Protein AF-A0A831TQ05-F1 (afdb_monomer)

Secondary structure (DSSP, 8-state):
--------HHHHHHHHHH-HHHHHHHHHHH--HHHHHHHHHHHHHHHHTT---TTHHHHHHHHHHHHH--SS----S-EEESSGGGS-HHHHHHHHHHHT-S-EEE---GGG-TTTTTS-S-HHHHHHHHSTTTS----------S--

Foldseek 3Di:
DDDDDPDDLLVVVLCCLVPPVNLVVVCVVVVDNVVSVVVSVVVNVQVVVVHDDPLVVLVSLQSCCVPPNDPDDAADAAEEAEQQQQAALSNVQSCCSNNVDPRYHYYHDLVPHPCVVGGDNDVCCSCVSRPVVPRDDDDDDPDDPDDD

Sequence (148 aa):
MGQFQIVDVFKHYHELFNNEHYHDFLNKVINDEAKLNFLCRESISLLHGKRYEIEDTGALLYLQHALWGPKEPMTIRSVVIDEAQDFSLLQVLALRNILNTNLLTIMGDLSQGIHGYRGINDWTELNSSVFDQSNAHYVTLENSYQPP

Nearest PDB structures (foldseek):
  6zca-assembly1_H  TM=7.584E-01  e=8.223E-04  Bacillus subtilis
  1qhh-assembly1_B  TM=5.013E-01  e=5.723E-03  Geobacillus stearothermophilus
  6m5f-assembly1_B  TM=2.737E-01  e=4.396E+00  Pseudomonas aeruginosa PAO1

Mean predicted aligned error: 6.54 Å

pLDDT: mean 86.47, std 11.09, range [36.25, 96.44]

Radius of gyration: 18.26 Å; Cα contacts (8 Å, |Δi|>4): 143; chains: 1; bounding b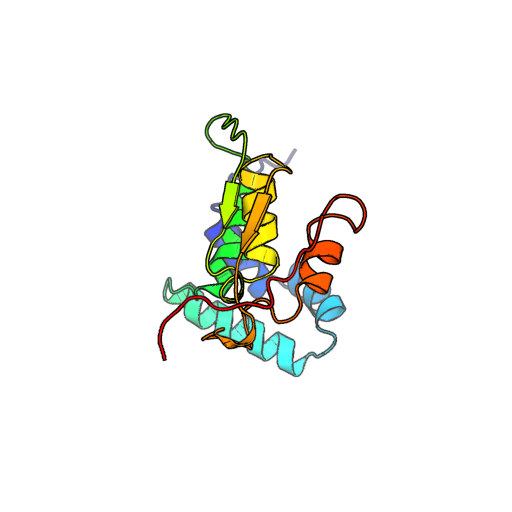ox: 43×34×60 Å

Structure (mmCIF, N/CA/C/O backbone):
data_AF-A0A831TQ05-F1
#
_entry.id   AF-A0A831TQ05-F1
#
loop_
_atom_site.group_PDB
_atom_site.id
_atom_site.type_symbol
_atom_site.label_atom_id
_atom_site.label_alt_id
_atom_site.label_comp_id
_atom_site.label_asym_id
_atom_site.label_entity_id
_atom_site.label_seq_id
_atom_site.pdbx_PDB_ins_code
_atom_site.Cartn_x
_atom_site.Cartn_y
_atom_site.Cartn_z
_atom_site.occupancy
_atom_site.B_iso_or_equiv
_atom_site.auth_seq_id
_atom_site.auth_comp_id
_atom_site.auth_asym_id
_atom_site.auth_atom_id
_atom_site.pdbx_PDB_model_num
ATOM 1 N N . MET A 1 1 ? -8.186 14.164 -32.572 1.00 36.25 1 MET A N 1
ATOM 2 C CA . MET A 1 1 ? -8.400 13.741 -31.171 1.00 36.25 1 MET A CA 1
ATOM 3 C C . MET A 1 1 ? -8.068 12.263 -31.104 1.00 36.25 1 MET A C 1
ATOM 5 O O . MET A 1 1 ? -8.701 11.500 -31.819 1.00 36.25 1 MET A O 1
ATOM 9 N N . GLY A 1 2 ? -7.003 11.886 -30.392 1.00 46.12 2 GLY A N 1
ATOM 10 C CA . GLY A 1 2 ? -6.577 10.487 -30.302 1.00 46.12 2 GLY A CA 1
ATOM 11 C C . GLY A 1 2 ? -7.650 9.652 -29.612 1.00 46.12 2 GLY A C 1
ATOM 12 O O . GLY A 1 2 ? -8.157 10.042 -28.564 1.00 46.12 2 GLY A O 1
ATOM 13 N N . GLN A 1 3 ? -8.034 8.544 -30.234 1.00 40.03 3 GLN A N 1
ATOM 14 C CA . GLN A 1 3 ? -8.979 7.592 -29.670 1.00 40.03 3 GLN A CA 1
ATOM 15 C C . GLN A 1 3 ? -8.266 6.886 -28.507 1.00 40.03 3 GLN A C 1
ATOM 17 O O . GLN A 1 3 ? -7.330 6.123 -28.739 1.00 40.03 3 GLN A O 1
ATOM 22 N N . PHE A 1 4 ? -8.643 7.187 -27.262 1.00 54.03 4 PHE A N 1
ATOM 23 C CA . PHE A 1 4 ? -8.132 6.453 -26.103 1.00 54.03 4 PHE A CA 1
ATOM 24 C C . PHE A 1 4 ? -8.593 4.998 -26.226 1.00 54.03 4 PHE A C 1
ATOM 26 O O . PHE A 1 4 ? -9.789 4.710 -26.175 1.00 54.03 4 PHE A O 1
ATOM 33 N N . GLN A 1 5 ? -7.651 4.083 -26.450 1.00 54.53 5 GLN A N 1
ATOM 34 C CA . GLN A 1 5 ? -7.937 2.657 -26.365 1.00 54.53 5 GLN A CA 1
ATOM 35 C C . GLN A 1 5 ? -8.148 2.310 -24.894 1.00 54.53 5 GLN A C 1
ATOM 37 O O . GLN A 1 5 ? -7.325 2.667 -24.054 1.00 54.53 5 GLN A O 1
ATOM 42 N N . ILE A 1 6 ? -9.242 1.615 -24.585 1.00 57.78 6 ILE A N 1
ATOM 43 C CA . ILE A 1 6 ? -9.429 1.024 -23.261 1.00 57.78 6 ILE A CA 1
ATOM 44 C C . ILE A 1 6 ? -8.414 -0.112 -23.157 1.00 57.78 6 ILE A C 1
ATOM 46 O O . ILE A 1 6 ? -8.578 -1.169 -23.766 1.00 57.78 6 ILE A O 1
ATOM 50 N N . VAL A 1 7 ? -7.319 0.158 -22.460 1.00 67.81 7 VAL A N 1
ATOM 51 C CA . VAL A 1 7 ? -6.215 -0.771 -22.251 1.00 67.81 7 VAL A CA 1
ATOM 52 C C . VAL A 1 7 ? -6.430 -1.473 -20.916 1.00 67.81 7 VAL A C 1
ATOM 54 O O . VAL A 1 7 ? -6.659 -0.811 -19.922 1.00 67.81 7 VAL A O 1
ATOM 57 N N . ASP A 1 8 ? -6.374 -2.803 -20.888 1.00 86.06 8 ASP A N 1
ATOM 58 C CA . ASP A 1 8 ? -6.543 -3.612 -19.671 1.00 86.06 8 ASP A CA 1
ATOM 59 C C . ASP A 1 8 ? -5.624 -3.156 -18.512 1.00 86.06 8 ASP A C 1
ATOM 61 O O . ASP A 1 8 ? -4.479 -2.756 -18.748 1.00 86.06 8 ASP A O 1
ATOM 65 N N . VAL A 1 9 ? -6.091 -3.249 -17.258 1.00 90.69 9 VAL A N 1
ATOM 66 C CA . VAL A 1 9 ? -5.350 -2.817 -16.055 1.00 90.69 9 VAL A CA 1
ATOM 67 C C . VAL A 1 9 ? -3.979 -3.469 -15.981 1.00 90.69 9 VAL A C 1
ATOM 69 O O . VAL A 1 9 ? -2.985 -2.816 -15.670 1.00 90.69 9 VAL A O 1
ATOM 72 N N . PHE A 1 10 ? -3.909 -4.745 -16.351 1.00 91.06 10 PHE A N 1
ATOM 73 C CA . PHE A 1 10 ? -2.672 -5.510 -16.352 1.00 91.06 10 PHE A CA 1
ATOM 74 C C . PHE A 1 10 ? -1.665 -4.974 -17.366 1.00 91.06 10 PHE A C 1
ATOM 76 O O . PHE A 1 10 ? -0.463 -5.019 -17.116 1.00 91.06 10 PHE A O 1
ATOM 83 N N . LYS A 1 11 ? -2.137 -4.433 -18.494 1.00 90.81 11 LYS A N 1
ATOM 84 C CA . LYS A 1 11 ? -1.264 -3.822 -19.493 1.00 90.81 11 LYS A CA 1
ATOM 85 C C . LYS A 1 11 ? -0.745 -2.468 -19.011 1.00 90.81 11 LYS A C 1
ATOM 87 O O . LYS A 1 11 ? 0.445 -2.224 -19.153 1.00 90.81 11 LYS A O 1
ATOM 92 N N . HIS A 1 12 ? -1.572 -1.641 -18.374 1.00 91.44 12 HIS A N 1
ATOM 93 C CA . HIS A 1 12 ? -1.082 -0.409 -17.742 1.00 91.44 12 HIS A CA 1
ATOM 94 C C . HIS A 1 12 ? -0.074 -0.687 -16.623 1.00 91.44 12 HIS A C 1
ATOM 96 O O . HIS A 1 12 ? 0.945 -0.008 -16.515 1.00 91.44 12 HIS A O 1
ATOM 102 N N . TYR A 1 13 ? -0.322 -1.723 -15.824 1.00 93.75 13 TYR A N 1
ATOM 103 C CA . TYR A 1 13 ? 0.613 -2.160 -14.796 1.00 93.75 13 TYR A CA 1
ATOM 104 C C . TYR A 1 13 ? 1.927 -2.692 -15.390 1.00 93.75 13 TYR A C 1
ATOM 106 O O . TYR A 1 13 ? 2.997 -2.416 -14.862 1.00 93.75 13 TYR A O 1
ATOM 114 N N . HIS A 1 14 ? 1.881 -3.396 -16.526 1.00 92.56 14 HIS A N 1
ATOM 115 C CA . HIS A 1 14 ? 3.088 -3.810 -17.254 1.00 92.56 14 HIS A CA 1
ATOM 116 C C . HIS A 1 14 ? 3.862 -2.616 -17.822 1.00 92.56 14 HIS A C 1
ATOM 118 O O . HIS A 1 14 ? 5.082 -2.536 -17.675 1.00 92.56 14 HIS A O 1
ATOM 124 N N . GLU A 1 15 ? 3.151 -1.652 -18.410 1.00 92.38 15 GLU A N 1
ATOM 125 C CA . GLU A 1 15 ? 3.738 -0.427 -18.957 1.00 92.38 15 GLU A CA 1
ATOM 126 C C . GLU A 1 15 ? 4.492 0.371 -17.888 1.00 92.38 15 GLU A C 1
ATOM 128 O O . GLU A 1 15 ? 5.552 0.905 -18.205 1.00 92.38 15 GLU A O 1
ATOM 133 N N . LEU A 1 16 ? 4.022 0.384 -16.631 1.00 92.94 16 LEU A N 1
ATOM 134 C CA . LEU A 1 16 ? 4.696 1.048 -15.506 1.00 92.94 16 LEU A CA 1
ATOM 135 C C . LEU A 1 16 ? 6.179 0.663 -15.390 1.00 92.94 16 LEU A C 1
ATOM 137 O O . LEU A 1 16 ? 7.011 1.521 -15.109 1.00 92.94 16 LEU A O 1
ATOM 141 N N . PHE A 1 17 ? 6.513 -0.606 -15.633 1.00 93.81 17 PHE A N 1
ATOM 142 C CA . PHE A 1 17 ? 7.883 -1.108 -15.506 1.00 93.81 17 PHE A CA 1
ATOM 143 C C . PHE A 1 17 ? 8.663 -1.120 -16.824 1.00 93.81 17 PHE A C 1
ATOM 145 O O . PHE A 1 17 ? 9.887 -1.217 -16.787 1.00 93.81 17 PHE A O 1
ATOM 152 N N . ASN A 1 18 ? 7.979 -1.027 -17.969 1.00 91.62 18 ASN A N 1
ATOM 153 C CA . ASN A 1 18 ? 8.550 -1.259 -19.301 1.00 91.62 18 ASN A CA 1
ATOM 154 C C . ASN A 1 18 ? 8.504 -0.026 -20.229 1.00 91.62 18 ASN A C 1
ATOM 156 O O . ASN A 1 18 ? 8.741 -0.140 -21.431 1.00 91.62 18 ASN A O 1
ATOM 160 N N . ASN A 1 19 ? 8.167 1.153 -19.703 1.00 92.06 19 ASN A N 1
ATOM 161 C CA . ASN A 1 19 ? 8.086 2.400 -20.462 1.00 92.06 19 ASN A CA 1
ATOM 162 C C . ASN A 1 19 ? 9.085 3.435 -19.925 1.00 92.06 19 ASN A C 1
ATOM 164 O O . ASN A 1 19 ? 9.072 3.754 -18.735 1.00 92.06 19 ASN A O 1
ATOM 168 N N . GLU A 1 20 ? 9.901 4.009 -20.812 1.00 87.75 20 GLU A N 1
ATOM 169 C CA . GLU A 1 20 ? 10.904 5.032 -20.471 1.00 87.75 20 GLU A CA 1
ATOM 170 C C . GLU A 1 20 ? 10.295 6.251 -19.760 1.00 87.75 20 GLU A C 1
ATOM 172 O O . GLU A 1 20 ? 10.882 6.781 -18.821 1.00 87.75 20 GLU A O 1
ATOM 177 N N . HIS A 1 21 ? 9.077 6.659 -20.131 1.00 87.50 21 HIS A N 1
ATOM 178 C CA . HIS A 1 21 ? 8.402 7.790 -19.496 1.00 87.50 21 HIS A CA 1
ATOM 179 C C . HIS A 1 21 ? 8.102 7.537 -18.012 1.00 87.50 21 HIS A C 1
ATOM 181 O O . HIS A 1 21 ? 8.248 8.434 -17.180 1.00 87.50 21 HIS A O 1
ATOM 187 N N . TYR A 1 22 ? 7.691 6.313 -17.666 1.00 91.44 22 TYR A N 1
ATOM 188 C CA . TYR A 1 22 ? 7.461 5.940 -16.272 1.00 91.44 22 TYR A CA 1
ATOM 189 C C . TYR A 1 22 ? 8.767 5.669 -15.535 1.00 91.44 22 TYR A C 1
ATOM 191 O O . TYR A 1 22 ? 8.837 5.927 -14.337 1.00 91.44 22 TYR A O 1
ATOM 199 N N . HIS A 1 23 ? 9.816 5.24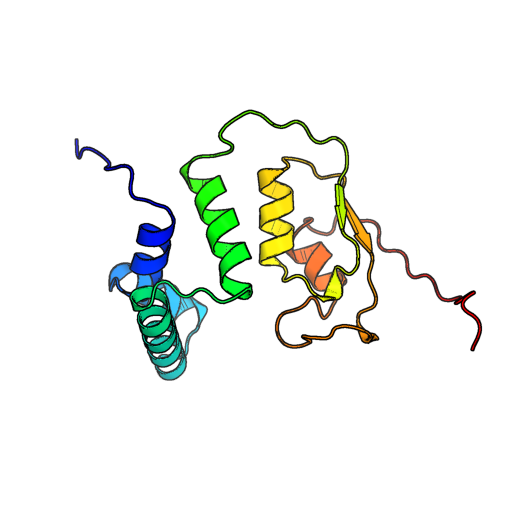2 -16.238 1.00 91.94 23 HIS A N 1
ATOM 200 C CA . HIS A 1 23 ? 11.136 5.055 -15.647 1.00 91.94 23 HIS A CA 1
ATOM 201 C C . HIS A 1 23 ? 11.667 6.353 -15.018 1.00 91.94 23 HIS A C 1
ATOM 203 O O . HIS A 1 23 ? 12.078 6.344 -13.859 1.00 91.94 23 HIS A O 1
ATOM 209 N N . ASP A 1 24 ? 11.552 7.489 -15.713 1.00 91.56 24 ASP A N 1
ATOM 210 C CA . ASP A 1 24 ? 11.937 8.802 -15.171 1.00 91.56 24 ASP A CA 1
ATOM 211 C C . ASP A 1 24 ? 11.143 9.182 -13.912 1.00 91.56 24 ASP A C 1
ATOM 213 O O . ASP A 1 24 ? 11.677 9.791 -12.980 1.00 91.56 24 ASP A O 1
ATOM 217 N N . PHE A 1 25 ? 9.851 8.847 -13.877 1.00 92.12 25 PHE A N 1
ATOM 218 C CA . PHE A 1 25 ? 9.006 9.071 -12.707 1.00 92.12 25 PHE A CA 1
ATOM 219 C C . PHE A 1 25 ? 9.430 8.182 -11.533 1.00 92.12 25 PHE A C 1
ATOM 221 O O . PHE A 1 25 ? 9.644 8.684 -10.430 1.00 92.12 25 PHE A O 1
ATOM 228 N N . LEU A 1 26 ? 9.607 6.882 -11.771 1.00 93.06 26 LEU A N 1
ATOM 229 C CA . LEU A 1 26 ? 10.025 5.925 -10.751 1.00 93.06 26 LEU A CA 1
ATOM 230 C C . LEU A 1 26 ? 11.415 6.258 -10.205 1.00 93.06 26 LEU A C 1
ATOM 232 O O . LEU A 1 26 ? 11.634 6.151 -9.001 1.00 93.06 26 LEU A O 1
ATOM 236 N N . ASN A 1 27 ? 12.329 6.740 -11.048 1.00 93.44 27 ASN A N 1
ATOM 237 C CA . ASN A 1 27 ? 13.663 7.145 -10.616 1.00 93.44 27 ASN A CA 1
ATOM 238 C C . ASN A 1 27 ? 13.624 8.328 -9.641 1.00 93.44 27 ASN A C 1
ATOM 240 O O . ASN A 1 27 ? 14.395 8.359 -8.688 1.00 93.44 27 ASN A O 1
ATOM 244 N N . LYS A 1 28 ? 12.682 9.266 -9.802 1.00 93.44 28 LYS A N 1
ATOM 245 C CA . LYS A 1 28 ? 12.492 10.365 -8.836 1.00 93.44 28 LYS A CA 1
ATOM 246 C C . LYS A 1 28 ? 11.998 9.881 -7.473 1.00 93.44 28 LYS A C 1
ATOM 248 O O . LYS A 1 28 ? 12.288 10.528 -6.473 1.00 93.44 28 LYS A O 1
ATOM 253 N N . VAL A 1 29 ? 11.240 8.784 -7.438 1.00 91.88 29 VAL A N 1
ATOM 254 C CA . VAL A 1 29 ? 10.673 8.217 -6.204 1.00 91.88 29 VAL A CA 1
ATOM 255 C C . VAL A 1 29 ? 11.676 7.302 -5.506 1.00 91.88 29 VAL A C 1
ATOM 257 O O . VAL A 1 29 ? 11.908 7.440 -4.310 1.00 91.88 29 VAL A O 1
ATOM 260 N N . ILE A 1 30 ? 12.278 6.372 -6.249 1.00 93.88 30 ILE A N 1
ATOM 261 C CA . ILE A 1 30 ? 13.209 5.373 -5.710 1.00 93.88 30 ILE A CA 1
ATOM 262 C C . ILE A 1 30 ? 14.583 5.994 -5.447 1.00 93.88 30 ILE A C 1
ATOM 264 O O . ILE A 1 30 ? 15.234 5.640 -4.465 1.00 93.88 30 ILE A O 1
ATOM 268 N N . ASN A 1 31 ? 15.006 6.930 -6.303 1.00 94.06 31 ASN A N 1
ATOM 269 C CA . ASN A 1 31 ? 16.269 7.661 -6.204 1.00 94.06 31 ASN A CA 1
ATOM 270 C C . ASN A 1 31 ? 17.499 6.742 -6.035 1.00 94.06 31 ASN A C 1
ATOM 272 O O . ASN A 1 31 ? 18.434 7.042 -5.294 1.00 94.06 31 ASN A O 1
ATOM 276 N N . ASP A 1 32 ? 17.464 5.590 -6.705 1.00 96.44 32 ASP A N 1
ATOM 277 C CA . ASP A 1 32 ? 18.503 4.560 -6.704 1.00 96.44 32 ASP A CA 1
ATOM 278 C C . ASP A 1 32 ? 18.375 3.754 -8.006 1.00 96.44 32 ASP A C 1
ATOM 280 O O . ASP A 1 32 ? 17.511 2.884 -8.146 1.00 96.44 32 ASP A O 1
ATOM 284 N N . GLU A 1 33 ? 19.219 4.081 -8.984 1.00 93.38 33 GLU A N 1
ATOM 285 C CA . GLU A 1 33 ? 19.149 3.529 -10.341 1.00 93.38 33 GLU A CA 1
ATOM 286 C C . GLU A 1 33 ? 19.386 2.011 -10.365 1.00 93.38 33 GLU A C 1
ATOM 288 O O . GLU A 1 33 ? 18.739 1.282 -11.119 1.00 93.38 33 GLU A O 1
ATOM 293 N N . ALA A 1 34 ? 20.270 1.501 -9.502 1.00 95.19 34 ALA A N 1
ATOM 294 C CA . ALA A 1 34 ? 20.542 0.071 -9.418 1.00 95.19 34 ALA A CA 1
ATOM 295 C C . ALA A 1 34 ? 19.317 -0.696 -8.898 1.00 95.19 34 ALA A C 1
ATOM 297 O O . ALA A 1 3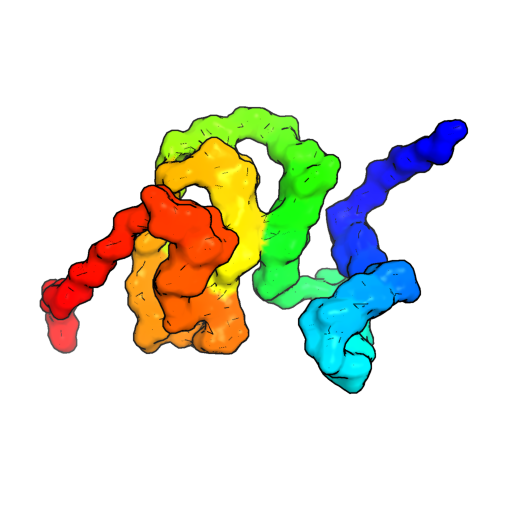4 ? 18.950 -1.730 -9.467 1.00 95.19 34 ALA A O 1
ATOM 298 N N . LYS A 1 35 ? 18.651 -0.176 -7.857 1.00 95.44 35 LYS A N 1
ATOM 299 C CA . LYS A 1 35 ? 17.408 -0.767 -7.339 1.00 95.44 35 LYS A CA 1
ATOM 300 C C . LYS A 1 35 ? 16.251 -0.645 -8.317 1.00 95.44 35 LYS A C 1
ATOM 302 O O . LYS A 1 35 ? 15.502 -1.606 -8.458 1.00 95.44 35 LYS A O 1
ATOM 307 N N . LEU A 1 36 ? 16.109 0.489 -9.002 1.00 95.50 36 LEU A N 1
ATOM 308 C CA . LEU A 1 36 ? 15.069 0.676 -10.013 1.00 95.50 36 LEU A CA 1
ATOM 309 C C . LEU A 1 36 ? 15.233 -0.321 -11.165 1.00 95.50 36 LEU A C 1
ATOM 311 O O . LEU A 1 36 ? 14.280 -1.004 -11.528 1.00 95.50 36 LEU A O 1
ATOM 315 N N . ASN A 1 37 ? 16.448 -0.459 -11.696 1.00 94.56 37 ASN A N 1
ATOM 316 C CA . ASN A 1 37 ? 16.730 -1.412 -12.767 1.00 94.56 37 ASN A CA 1
ATOM 317 C C . ASN A 1 37 ? 16.481 -2.859 -12.329 1.00 94.56 37 ASN A C 1
ATOM 319 O O . ASN A 1 37 ? 15.943 -3.653 -13.102 1.00 94.56 37 ASN A O 1
ATOM 323 N N . PHE A 1 38 ? 16.837 -3.201 -11.087 1.00 95.56 38 PHE A N 1
ATOM 324 C CA . PHE A 1 38 ? 16.502 -4.496 -10.503 1.00 95.56 38 PHE A CA 1
ATOM 325 C C . PHE A 1 38 ? 14.983 -4.698 -10.429 1.00 95.56 38 PHE A C 1
ATOM 327 O O . PHE A 1 38 ? 14.485 -5.673 -10.984 1.00 95.56 38 PHE A O 1
ATOM 334 N N . LEU A 1 39 ? 14.249 -3.755 -9.831 1.00 93.81 39 LEU A N 1
ATOM 335 C CA . LEU A 1 39 ? 12.792 -3.804 -9.698 1.00 93.81 39 LEU A CA 1
ATOM 336 C C . LEU A 1 39 ? 12.107 -3.983 -11.057 1.00 93.81 39 LEU A C 1
ATOM 338 O O . LEU A 1 39 ? 11.350 -4.931 -11.233 1.00 93.81 39 LEU A O 1
ATOM 342 N N . CYS A 1 40 ? 12.408 -3.122 -12.034 1.00 94.94 40 CYS A N 1
ATOM 343 C CA . CYS A 1 40 ? 11.838 -3.213 -13.377 1.00 94.94 40 CYS A CA 1
ATOM 344 C C . CYS A 1 40 ? 12.104 -4.581 -14.011 1.00 94.94 40 CYS A C 1
ATOM 346 O O . CYS A 1 40 ? 11.188 -5.192 -14.557 1.00 94.94 40 CYS A O 1
ATOM 348 N N . ARG A 1 41 ? 13.338 -5.093 -13.918 1.00 95.25 41 ARG A N 1
ATOM 349 C CA . ARG A 1 41 ? 13.700 -6.388 -14.502 1.00 95.25 41 ARG A CA 1
ATOM 350 C C . ARG A 1 41 ? 12.943 -7.545 -13.854 1.00 95.25 41 ARG A C 1
ATOM 352 O O . ARG A 1 41 ? 12.404 -8.382 -14.579 1.00 95.25 41 ARG A O 1
ATOM 359 N N . GLU A 1 42 ? 12.912 -7.606 -12.524 1.00 95.12 42 GLU A N 1
ATOM 360 C CA . GLU A 1 42 ? 12.217 -8.678 -11.805 1.00 95.12 42 GLU A CA 1
ATOM 361 C C . GLU A 1 42 ? 10.703 -8.619 -12.068 1.00 95.12 42 GLU A C 1
ATOM 363 O O . GLU A 1 42 ? 10.111 -9.634 -12.443 1.00 95.12 42 GLU A O 1
ATOM 368 N N . SER A 1 43 ? 10.094 -7.428 -11.998 1.00 94.75 43 SER A N 1
ATOM 369 C CA . SER A 1 43 ? 8.671 -7.235 -12.297 1.00 94.75 43 SER A CA 1
ATOM 370 C C . SER A 1 43 ? 8.331 -7.643 -13.732 1.00 94.75 43 SER A C 1
ATOM 372 O O . SER A 1 43 ? 7.404 -8.417 -13.950 1.00 94.75 43 SER A O 1
ATOM 374 N N . ILE A 1 44 ? 9.104 -7.206 -14.733 1.00 94.44 44 ILE A N 1
ATOM 375 C CA . ILE A 1 44 ? 8.879 -7.595 -16.137 1.00 94.44 44 ILE A CA 1
ATOM 376 C C . ILE A 1 44 ? 8.968 -9.118 -16.307 1.00 94.44 44 ILE A C 1
ATOM 378 O O . ILE A 1 44 ? 8.139 -9.705 -17.006 1.00 94.44 44 ILE A O 1
ATOM 382 N N . SER A 1 45 ? 9.947 -9.764 -15.664 1.00 95.12 45 SER A N 1
ATOM 383 C CA . SER A 1 45 ? 10.128 -11.219 -15.714 1.00 95.12 45 SER A CA 1
ATOM 384 C C . SER A 1 45 ? 8.894 -11.968 -15.194 1.00 95.12 45 SER A C 1
ATOM 386 O O . SER A 1 45 ? 8.371 -12.857 -15.874 1.00 95.12 45 SER A O 1
ATOM 388 N N . LEU A 1 46 ? 8.373 -11.565 -14.030 1.00 94.19 46 LEU A N 1
ATOM 389 C CA . LEU A 1 46 ? 7.160 -12.143 -13.441 1.00 94.19 46 LEU A CA 1
ATOM 390 C C . LEU A 1 46 ? 5.935 -11.920 -14.333 1.00 94.19 46 LEU A C 1
ATOM 392 O O . LEU A 1 46 ? 5.211 -12.869 -14.656 1.00 94.19 46 LEU A O 1
ATOM 396 N N . LEU A 1 47 ? 5.747 -10.688 -14.806 1.00 92.31 47 LEU A N 1
ATOM 397 C CA . LEU A 1 47 ? 4.579 -10.302 -15.589 1.00 92.31 47 LEU A CA 1
ATOM 398 C C . LEU A 1 47 ? 4.548 -10.959 -16.975 1.00 92.31 47 LEU A C 1
ATOM 400 O O . LEU A 1 47 ? 3.475 -11.338 -17.448 1.00 92.31 47 LEU A O 1
ATOM 404 N N . HIS A 1 48 ? 5.701 -11.184 -17.615 1.00 91.12 48 HIS A N 1
ATOM 405 C CA . HIS A 1 48 ? 5.778 -11.988 -18.843 1.00 91.12 48 HIS A CA 1
ATOM 406 C C . HIS A 1 48 ? 5.310 -13.431 -18.618 1.00 91.12 48 HIS A C 1
ATOM 408 O O . HIS A 1 48 ? 4.670 -14.022 -19.489 1.00 91.12 48 HIS A O 1
ATOM 414 N N . GLY A 1 49 ? 5.570 -13.981 -17.431 1.00 91.19 49 GLY A N 1
ATOM 415 C CA . GLY A 1 49 ? 5.050 -15.274 -16.994 1.00 91.19 49 GLY A CA 1
ATOM 416 C C . GLY A 1 49 ? 3.584 -15.255 -16.545 1.00 91.19 49 GLY A C 1
ATOM 417 O O . GLY A 1 49 ? 3.092 -16.298 -16.114 1.00 91.19 49 GLY A O 1
ATOM 418 N N . LYS A 1 50 ? 2.893 -14.104 -16.624 1.00 89.62 50 LYS A N 1
ATOM 419 C CA . LYS A 1 50 ? 1.558 -13.861 -16.042 1.00 89.62 50 LYS A CA 1
ATOM 420 C C . LYS A 1 50 ? 1.493 -14.194 -14.549 1.00 89.62 50 LYS A C 1
ATOM 422 O O . LYS A 1 50 ? 0.487 -14.711 -14.063 1.00 89.62 50 LYS A O 1
ATOM 427 N N . ARG A 1 51 ? 2.592 -13.948 -13.838 1.00 93.06 51 ARG A N 1
ATOM 428 C CA . ARG A 1 51 ? 2.691 -14.109 -12.391 1.00 93.06 51 ARG A CA 1
ATOM 429 C C . ARG A 1 51 ? 2.653 -12.740 -11.738 1.00 93.06 51 ARG A C 1
ATOM 431 O O . ARG A 1 51 ? 3.201 -11.785 -12.278 1.00 93.06 51 ARG A O 1
ATOM 438 N N . TYR A 1 52 ? 2.001 -12.702 -10.591 1.00 91.56 52 TYR A N 1
ATOM 439 C CA . TYR A 1 52 ? 1.839 -11.522 -9.764 1.00 91.56 52 TYR A CA 1
ATOM 440 C C . TYR A 1 52 ? 2.135 -11.935 -8.337 1.00 91.56 52 TYR A C 1
ATOM 442 O O . TYR A 1 52 ? 1.742 -13.027 -7.912 1.00 91.56 52 TYR A O 1
ATOM 450 N N . GLU A 1 53 ? 2.821 -11.064 -7.623 1.00 90.06 53 GLU A N 1
ATOM 451 C CA . GLU A 1 53 ? 3.000 -11.205 -6.192 1.00 90.06 53 GLU A CA 1
ATOM 452 C C . GLU A 1 53 ? 1.773 -10.649 -5.464 1.00 90.06 53 GLU A C 1
ATOM 454 O O . GLU A 1 53 ? 0.964 -9.895 -6.017 1.00 90.06 53 GLU A O 1
ATOM 459 N N . ILE A 1 54 ? 1.611 -11.018 -4.194 1.00 86.88 54 ILE A N 1
ATOM 460 C CA . ILE A 1 54 ? 0.478 -10.523 -3.410 1.00 86.88 54 ILE A CA 1
ATOM 461 C C . ILE A 1 54 ? 0.569 -9.007 -3.175 1.00 86.88 54 ILE A C 1
ATOM 463 O O . ILE A 1 54 ? -0.461 -8.342 -3.093 1.00 86.88 54 ILE A O 1
ATOM 467 N N . GLU A 1 55 ? 1.766 -8.422 -3.192 1.00 86.50 55 GLU A N 1
ATOM 468 C CA . GLU A 1 55 ? 1.978 -6.968 -3.084 1.00 86.50 55 GLU A CA 1
ATOM 469 C C . GLU A 1 55 ? 1.415 -6.207 -4.287 1.00 86.50 55 GLU A C 1
ATOM 471 O O . GLU A 1 55 ? 0.935 -5.080 -4.137 1.00 86.50 55 GLU A O 1
ATOM 476 N N . ASP A 1 56 ? 1.405 -6.835 -5.466 1.00 91.50 56 ASP A N 1
ATOM 477 C CA . ASP A 1 56 ? 0.916 -6.215 -6.698 1.00 91.50 56 ASP A CA 1
ATOM 478 C C . ASP A 1 56 ? -0.595 -5.967 -6.628 1.00 91.50 56 ASP A C 1
ATOM 480 O O . ASP A 1 56 ? -1.121 -5.067 -7.286 1.00 91.50 56 ASP A O 1
ATOM 484 N N . THR A 1 57 ? -1.309 -6.734 -5.796 1.00 91.81 57 THR A N 1
ATOM 485 C CA . THR A 1 57 ? -2.772 -6.663 -5.681 1.00 91.81 57 THR A CA 1
ATOM 486 C C . THR A 1 57 ? -3.257 -5.279 -5.265 1.00 91.81 57 THR A C 1
ATOM 488 O O . THR A 1 57 ? -4.242 -4.799 -5.823 1.00 91.81 57 THR A O 1
ATOM 491 N N . GLY A 1 58 ? -2.558 -4.600 -4.348 1.00 93.00 58 GLY A N 1
ATOM 492 C CA . GLY A 1 58 ? -2.933 -3.256 -3.906 1.00 93.00 58 GLY A CA 1
ATOM 493 C C . GLY A 1 58 ? -2.856 -2.246 -5.049 1.00 93.00 58 GLY A C 1
ATOM 494 O O . GLY A 1 58 ? -3.807 -1.504 -5.291 1.00 93.00 58 GLY A O 1
ATOM 495 N N . ALA A 1 59 ? -1.755 -2.273 -5.804 1.00 93.88 59 ALA A N 1
ATOM 496 C CA . ALA A 1 59 ? -1.552 -1.394 -6.951 1.00 93.88 59 ALA A CA 1
ATOM 497 C C . ALA A 1 59 ? -2.544 -1.693 -8.082 1.00 93.88 59 ALA A C 1
ATOM 499 O O . ALA A 1 59 ? -3.141 -0.769 -8.633 1.00 93.88 59 ALA A O 1
ATOM 500 N N . LEU A 1 60 ? -2.766 -2.970 -8.399 1.00 94.31 60 LEU A N 1
ATOM 501 C CA . LEU A 1 60 ? -3.717 -3.393 -9.426 1.00 94.31 60 LEU A CA 1
ATOM 502 C C . LEU A 1 60 ? -5.153 -2.987 -9.076 1.00 94.31 60 LEU A C 1
ATOM 504 O O . LEU A 1 60 ? -5.851 -2.434 -9.924 1.00 94.31 60 LEU A O 1
ATOM 508 N N . LEU A 1 61 ? -5.587 -3.209 -7.831 1.00 92.81 61 LEU A N 1
ATOM 509 C CA . LEU A 1 61 ? -6.912 -2.804 -7.354 1.00 92.81 61 LEU A CA 1
ATOM 510 C C . LEU A 1 61 ? -7.080 -1.285 -7.404 1.00 92.81 61 LEU A C 1
ATOM 512 O O . LEU A 1 61 ? -8.093 -0.791 -7.903 1.00 92.81 61 LEU A O 1
ATOM 516 N N . TYR A 1 62 ? -6.074 -0.549 -6.932 1.00 93.94 62 TYR A N 1
ATOM 517 C CA . TYR A 1 62 ? -6.082 0.907 -6.965 1.00 93.94 62 TYR A CA 1
ATOM 518 C C . TYR A 1 62 ? -6.164 1.440 -8.401 1.00 93.94 62 TYR A C 1
ATOM 520 O O . TYR A 1 62 ? -7.022 2.270 -8.696 1.00 93.94 62 TYR A O 1
ATOM 528 N N . LEU A 1 63 ? -5.323 0.938 -9.313 1.00 93.81 63 LEU A N 1
ATOM 529 C CA . LEU A 1 63 ? -5.316 1.335 -10.724 1.00 93.81 63 LEU A CA 1
ATOM 530 C C . LEU A 1 63 ? -6.638 0.999 -11.415 1.00 93.81 63 LEU A C 1
ATOM 532 O O . LEU A 1 63 ? -7.192 1.846 -12.113 1.00 93.81 63 LEU A O 1
ATOM 536 N N . GLN A 1 64 ? -7.171 -0.205 -11.190 1.00 92.38 64 GLN A N 1
ATOM 537 C CA . GLN A 1 64 ? -8.462 -0.620 -11.735 1.00 92.38 64 GLN A CA 1
ATOM 538 C C . GLN A 1 64 ? -9.567 0.358 -11.318 1.00 92.38 64 GLN A C 1
ATOM 540 O O . GLN A 1 64 ? -10.372 0.790 -12.145 1.00 92.38 64 GLN A O 1
ATOM 545 N N . HIS A 1 65 ? -9.600 0.721 -10.037 1.00 91.06 65 HIS A N 1
ATOM 546 C CA . HIS A 1 65 ? -10.579 1.664 -9.519 1.00 91.06 65 HIS A CA 1
ATOM 547 C C . HIS A 1 65 ? -10.359 3.084 -10.052 1.00 91.06 65 HIS A C 1
ATOM 549 O O . HIS A 1 65 ? -11.316 3.732 -10.461 1.00 91.06 65 HIS A O 1
ATOM 555 N N . ALA A 1 66 ? -9.117 3.564 -10.101 1.00 90.56 66 ALA A N 1
ATOM 556 C CA . ALA A 1 66 ? -8.805 4.912 -10.567 1.00 90.56 66 ALA A CA 1
ATOM 557 C C . ALA A 1 66 ? -9.131 5.120 -12.057 1.00 90.56 66 ALA A C 1
ATOM 559 O O . ALA A 1 66 ? -9.541 6.210 -12.449 1.00 90.56 66 ALA A O 1
ATOM 560 N N . LEU A 1 67 ? -8.954 4.087 -12.887 1.00 91.06 67 LEU A N 1
ATOM 561 C CA . LEU A 1 67 ? -9.157 4.174 -14.335 1.00 91.06 67 LEU A CA 1
ATOM 562 C C . LEU A 1 67 ? -10.612 3.951 -14.759 1.00 91.06 67 LEU A C 1
ATOM 564 O O . LEU A 1 67 ? -11.095 4.638 -15.658 1.00 91.06 67 LEU A O 1
ATOM 568 N N . TRP A 1 68 ? -11.309 2.997 -14.137 1.00 90.06 68 TRP A N 1
ATOM 569 C CA . TRP A 1 68 ? -12.662 2.605 -14.562 1.00 90.06 68 TRP A CA 1
ATOM 570 C C . TRP A 1 68 ? -13.746 2.842 -13.525 1.00 90.06 68 TRP A C 1
ATOM 572 O O . TRP A 1 68 ? -14.927 2.766 -13.859 1.00 90.06 68 TRP A O 1
ATOM 582 N N . GLY A 1 69 ? -13.373 3.116 -12.278 1.00 86.69 69 GLY A N 1
ATOM 583 C CA . GLY A 1 69 ? -14.315 3.118 -11.173 1.00 86.69 69 GLY A CA 1
ATOM 584 C C . GLY A 1 69 ? -14.924 1.733 -10.923 1.00 86.69 69 GLY A C 1
ATOM 585 O O . GLY A 1 69 ? -14.502 0.718 -11.491 1.00 86.69 69 GLY A O 1
ATOM 586 N N . PRO A 1 70 ? -15.918 1.657 -10.029 1.00 80.25 70 PRO A N 1
ATOM 587 C CA . PRO A 1 70 ? -16.640 0.421 -9.790 1.00 80.25 70 PRO A CA 1
ATOM 588 C C . PRO A 1 70 ? -17.567 0.107 -10.977 1.00 80.25 70 PRO A C 1
ATOM 590 O O . PRO A 1 70 ? -18.196 1.001 -11.541 1.00 80.25 70 PRO A O 1
ATOM 593 N N . LYS A 1 71 ? -17.688 -1.179 -11.341 1.00 75.69 71 LYS A N 1
ATOM 594 C CA . LYS A 1 71 ? -18.612 -1.622 -12.409 1.00 75.69 71 LYS A CA 1
ATOM 595 C C . LYS A 1 71 ? -20.067 -1.280 -12.093 1.00 75.69 71 LYS A C 1
ATOM 597 O O . LYS A 1 71 ? -20.839 -0.978 -12.996 1.00 75.69 71 LYS A O 1
ATOM 602 N N . GLU A 1 72 ? -20.415 -1.332 -10.813 1.00 78.50 72 GLU A N 1
ATOM 603 C CA . GLU A 1 72 ? -21.717 -0.957 -10.281 1.00 78.50 72 GLU A CA 1
ATOM 604 C C . GLU A 1 72 ? -21.516 -0.119 -9.016 1.00 78.50 72 GLU A C 1
ATOM 606 O O . GLU A 1 72 ? -20.591 -0.398 -8.247 1.00 78.50 72 GLU A O 1
ATOM 611 N N . PRO A 1 73 ? -22.355 0.898 -8.769 1.00 72.81 73 PRO A N 1
ATOM 612 C CA . PRO A 1 73 ? -22.270 1.680 -7.547 1.00 72.81 73 PRO A CA 1
ATOM 613 C C . PRO A 1 73 ? -22.523 0.777 -6.336 1.00 72.81 73 PRO A C 1
ATOM 615 O O . PRO A 1 73 ? -23.626 0.275 -6.130 1.00 72.81 73 PRO A O 1
ATOM 618 N N . MET A 1 74 ? -21.489 0.590 -5.519 1.00 74.56 74 MET A N 1
ATOM 619 C CA . MET A 1 74 ? -21.576 -0.122 -4.252 1.00 74.56 74 MET A CA 1
ATOM 620 C C . MET A 1 74 ? -21.598 0.905 -3.122 1.00 74.56 74 MET A C 1
ATOM 622 O O . MET A 1 74 ? -20.718 1.756 -3.024 1.00 74.56 74 MET A O 1
ATOM 626 N N . THR A 1 75 ? -22.619 0.850 -2.268 1.00 75.00 75 THR A N 1
ATOM 627 C CA . THR A 1 75 ? -22.679 1.667 -1.051 1.00 75.00 75 THR A CA 1
ATOM 628 C C . THR A 1 75 ? -22.470 0.757 0.146 1.00 75.00 75 THR A C 1
ATOM 630 O O . THR A 1 75 ? -23.411 0.130 0.631 1.00 75.00 75 THR A O 1
ATOM 633 N N . ILE A 1 76 ? -21.224 0.662 0.611 1.00 88.25 76 ILE A N 1
ATOM 634 C CA . ILE A 1 76 ? -20.910 -0.031 1.859 1.00 88.25 76 ILE A CA 1
ATOM 635 C C . ILE A 1 76 ? -20.983 0.966 3.009 1.00 88.25 76 ILE A C 1
ATOM 637 O O . ILE A 1 76 ? -20.353 2.020 2.987 1.00 88.25 76 ILE A O 1
ATOM 641 N N . ARG A 1 77 ? -21.749 0.619 4.046 1.00 88.31 77 ARG A N 1
ATOM 642 C CA . ARG A 1 77 ? -21.869 1.462 5.238 1.00 88.31 77 ARG A CA 1
ATOM 643 C C . ARG A 1 77 ? -20.606 1.419 6.089 1.00 88.31 77 ARG A C 1
ATOM 645 O O . ARG A 1 77 ? -20.110 2.473 6.460 1.00 88.31 77 ARG A O 1
ATOM 652 N N . SER A 1 78 ? -20.124 0.223 6.407 1.00 91.75 78 SER A N 1
ATOM 653 C CA . SER A 1 78 ? -18.975 -0.009 7.283 1.00 91.75 78 SER A CA 1
ATOM 654 C C . SER A 1 78 ? -18.180 -1.220 6.824 1.00 91.75 78 SER A C 1
ATOM 656 O O . SER A 1 78 ? -18.764 -2.188 6.336 1.00 91.75 78 SER A O 1
ATOM 658 N N . VAL A 1 79 ? -16.871 -1.180 7.040 1.00 93.62 79 VAL A N 1
ATOM 659 C CA . VAL A 1 79 ? -15.938 -2.255 6.693 1.00 93.62 79 VAL A CA 1
ATOM 660 C C . VAL A 1 79 ? -15.153 -2.632 7.938 1.00 93.62 79 VAL A C 1
ATOM 662 O O . VAL A 1 79 ? -14.715 -1.752 8.675 1.00 93.62 79 VAL A O 1
ATOM 665 N N . VAL A 1 80 ? -14.967 -3.929 8.158 1.00 95.56 80 VAL A N 1
ATOM 666 C CA . VAL A 1 80 ? -14.081 -4.447 9.202 1.00 95.56 80 VAL A CA 1
ATOM 667 C C . VAL A 1 80 ? -12.935 -5.178 8.516 1.00 95.56 80 VAL A C 1
ATOM 669 O O . VAL A 1 80 ? -13.185 -6.027 7.662 1.00 95.56 80 VAL A O 1
ATOM 672 N N . ILE A 1 81 ? -11.703 -4.812 8.860 1.00 94.50 81 ILE A N 1
ATOM 673 C CA . ILE A 1 81 ? -10.479 -5.480 8.416 1.00 94.50 81 ILE A CA 1
ATOM 674 C C . ILE A 1 81 ? -9.861 -6.108 9.657 1.00 94.50 81 ILE A C 1
ATOM 676 O O . ILE A 1 81 ? -9.452 -5.390 10.568 1.00 94.50 81 ILE A O 1
ATOM 680 N N . ASP A 1 82 ? -9.854 -7.433 9.685 1.00 94.31 82 ASP A N 1
ATOM 681 C CA . ASP A 1 82 ? -9.202 -8.229 10.720 1.00 94.31 82 ASP A CA 1
ATOM 682 C C . ASP A 1 82 ? -7.820 -8.678 10.233 1.00 94.31 82 ASP A C 1
ATOM 684 O O . ASP A 1 82 ? -7.592 -8.738 9.020 1.00 94.31 82 ASP A O 1
ATOM 688 N N . GLU A 1 83 ? -6.910 -8.959 11.164 1.00 93.12 83 GLU A N 1
ATOM 689 C CA . GLU A 1 83 ? -5.500 -9.286 10.886 1.00 93.12 83 GLU A CA 1
ATOM 690 C C . GLU A 1 83 ? -4.818 -8.270 9.950 1.00 93.12 83 GLU A C 1
ATOM 692 O O . GLU A 1 83 ? -4.053 -8.596 9.037 1.00 93.12 83 GLU A O 1
ATOM 697 N N . ALA A 1 84 ? -5.123 -6.987 10.156 1.00 92.75 84 ALA A N 1
ATOM 698 C CA . ALA A 1 84 ? -4.704 -5.919 9.260 1.00 92.75 84 ALA A CA 1
ATOM 699 C C . ALA A 1 84 ? -3.181 -5.731 9.199 1.00 92.75 84 ALA A C 1
ATOM 701 O O . ALA A 1 84 ? -2.690 -5.130 8.247 1.00 92.75 84 ALA A O 1
ATOM 702 N N . GLN 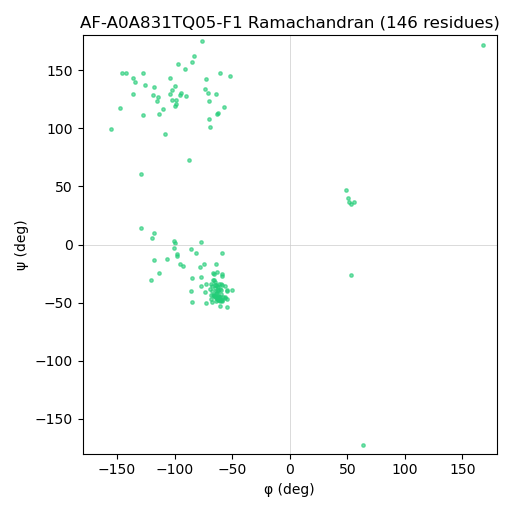A 1 85 ? -2.427 -6.263 10.165 1.00 91.69 85 GLN A N 1
ATOM 703 C CA . GLN A 1 85 ? -0.966 -6.254 10.130 1.00 91.69 85 GLN A CA 1
ATOM 704 C C . GLN A 1 85 ? -0.402 -6.966 8.891 1.00 91.69 85 GLN A C 1
ATOM 706 O O . GLN A 1 85 ? 0.687 -6.615 8.451 1.00 91.69 85 GLN A O 1
ATOM 711 N N . ASP A 1 86 ? -1.136 -7.908 8.289 1.00 90.31 86 ASP A N 1
ATOM 712 C CA . ASP A 1 86 ? -0.698 -8.622 7.082 1.00 90.31 86 ASP A CA 1
ATOM 713 C C . ASP A 1 86 ? -1.037 -7.876 5.774 1.00 90.31 86 ASP A C 1
ATOM 715 O O . ASP A 1 86 ? -0.644 -8.306 4.686 1.00 90.31 86 ASP A O 1
ATOM 719 N N . PHE A 1 87 ? -1.735 -6.740 5.856 1.00 91.81 87 PHE A N 1
ATOM 720 C CA . PHE A 1 87 ? -2.044 -5.888 4.708 1.00 91.81 87 PHE A CA 1
ATOM 721 C C . PHE A 1 87 ? -0.959 -4.832 4.510 1.00 91.81 87 PHE A C 1
ATOM 723 O O . PHE A 1 87 ? -0.366 -4.344 5.465 1.00 91.81 87 PHE A O 1
ATOM 730 N N . SER A 1 88 ? -0.747 -4.401 3.269 1.00 92.06 88 SER A N 1
ATOM 731 C CA . SER A 1 88 ? 0.019 -3.188 2.982 1.00 92.06 88 SER A CA 1
ATOM 732 C C . SER A 1 88 ? -0.863 -1.940 3.063 1.00 92.06 88 SER A C 1
ATOM 734 O O . SER A 1 88 ? -2.076 -1.983 2.833 1.00 92.06 88 SER A O 1
ATOM 736 N N . LEU A 1 89 ? -0.245 -0.780 3.300 1.00 92.06 89 LEU A N 1
ATOM 737 C CA . LEU A 1 89 ? -0.940 0.516 3.302 1.00 92.06 89 LEU A CA 1
ATOM 738 C C . LEU A 1 89 ? -1.719 0.767 2.006 1.00 92.06 89 LEU A C 1
ATOM 740 O O . LEU A 1 89 ? -2.847 1.261 2.033 1.00 92.06 89 LEU A O 1
ATOM 744 N N . LEU A 1 90 ? -1.133 0.388 0.867 1.00 92.94 90 LEU A N 1
ATOM 745 C CA . LEU A 1 90 ? -1.756 0.563 -0.440 1.00 92.94 90 LEU A CA 1
ATOM 746 C C . LEU A 1 90 ? -2.986 -0.333 -0.614 1.00 92.94 90 LEU A C 1
ATOM 748 O O . LEU A 1 90 ? -3.963 0.100 -1.221 1.00 92.94 90 LEU A O 1
ATOM 752 N N . GLN A 1 91 ? -2.977 -1.552 -0.065 1.00 93.88 91 GLN A N 1
ATOM 753 C CA . GLN A 1 91 ? -4.157 -2.420 -0.079 1.00 93.88 91 GLN A CA 1
ATOM 754 C C . GLN A 1 91 ? -5.301 -1.806 0.732 1.00 93.88 91 GLN A C 1
ATOM 756 O O . GLN A 1 91 ? -6.428 -1.745 0.237 1.00 93.88 91 GLN A O 1
ATOM 761 N N . VAL A 1 92 ? -5.024 -1.288 1.934 1.00 93.50 92 VAL A N 1
ATOM 762 C CA . VAL A 1 92 ? -6.057 -0.631 2.753 1.00 93.50 92 VAL A CA 1
ATOM 763 C C . VAL A 1 92 ? -6.592 0.627 2.061 1.00 93.50 92 VAL A C 1
ATOM 765 O O . VAL A 1 92 ? -7.806 0.831 2.009 1.00 93.50 92 VAL A O 1
ATOM 768 N N . LEU A 1 93 ? -5.715 1.434 1.456 1.00 92.25 93 LEU A N 1
ATOM 769 C CA . LEU A 1 93 ? -6.112 2.610 0.678 1.00 92.25 93 LEU A CA 1
ATOM 770 C C . LEU A 1 93 ? -6.988 2.238 -0.528 1.00 92.25 93 LEU A C 1
ATOM 772 O O . LEU A 1 93 ? -8.017 2.872 -0.768 1.00 92.25 93 LEU A O 1
ATOM 776 N N . ALA A 1 94 ? -6.609 1.198 -1.275 1.00 92.69 94 ALA A N 1
ATOM 777 C CA . ALA A 1 94 ? -7.388 0.711 -2.407 1.00 92.69 94 ALA A CA 1
ATOM 778 C C . ALA A 1 94 ? -8.785 0.256 -1.961 1.00 92.69 94 ALA A C 1
ATOM 780 O O . ALA A 1 94 ? -9.776 0.647 -2.577 1.00 92.69 94 ALA A O 1
ATOM 781 N N . LEU A 1 95 ? -8.881 -0.501 -0.861 1.00 91.94 95 LEU A N 1
ATOM 782 C CA . LEU A 1 95 ? -10.159 -0.934 -0.291 1.00 91.94 95 LEU A CA 1
ATOM 783 C C . LEU A 1 95 ? -11.025 0.254 0.134 1.00 91.94 95 LEU A C 1
ATOM 785 O O . LEU A 1 95 ? -12.199 0.301 -0.229 1.00 91.94 95 LEU A O 1
ATOM 789 N N . ARG A 1 96 ? -10.459 1.239 0.840 1.00 90.31 96 ARG A N 1
ATOM 790 C CA . ARG A 1 96 ? -11.175 2.464 1.236 1.00 90.31 96 ARG A CA 1
ATOM 791 C C . ARG A 1 96 ? -11.796 3.165 0.023 1.00 90.31 96 ARG A C 1
ATOM 793 O O . ARG A 1 96 ? -12.976 3.515 0.056 1.00 90.31 96 ARG A O 1
ATOM 800 N N . ASN A 1 97 ? -11.023 3.323 -1.053 1.00 89.56 97 ASN A N 1
A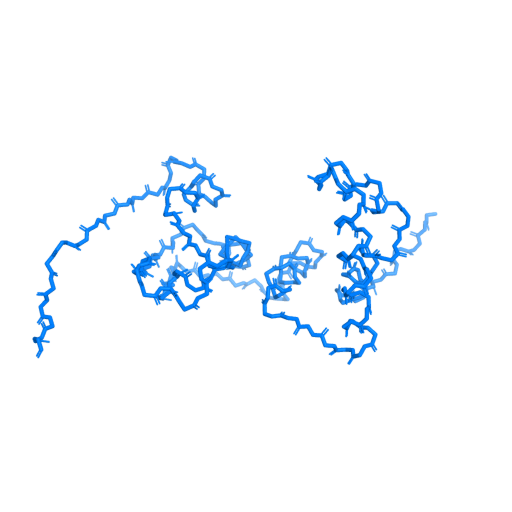TOM 801 C CA . ASN A 1 97 ? -11.478 3.995 -2.271 1.00 89.56 97 ASN A CA 1
ATOM 802 C C . ASN A 1 97 ? -12.552 3.187 -3.009 1.00 89.56 97 ASN A C 1
ATOM 804 O O . ASN A 1 97 ? -13.604 3.721 -3.351 1.00 89.56 97 ASN A O 1
ATOM 808 N N . ILE A 1 98 ? -12.327 1.882 -3.193 1.00 90.12 98 ILE A N 1
ATOM 809 C CA . ILE A 1 98 ? -13.263 0.990 -3.892 1.00 90.12 98 ILE A CA 1
ATOM 810 C C . ILE A 1 98 ? -14.606 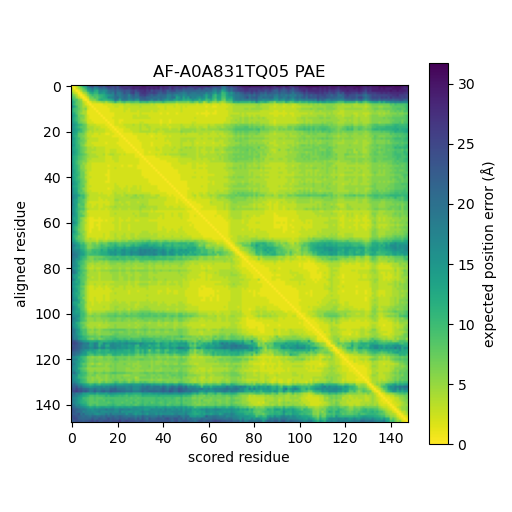0.914 -3.170 1.00 90.12 98 ILE A C 1
ATOM 812 O O . ILE A 1 98 ? -15.655 0.962 -3.813 1.00 90.12 98 ILE A O 1
ATOM 816 N N . LEU A 1 99 ? -14.574 0.789 -1.844 1.00 90.06 99 LEU A N 1
ATOM 817 C CA . LEU A 1 99 ? -15.768 0.639 -1.014 1.00 90.06 99 LEU A CA 1
ATOM 818 C C . LEU A 1 99 ? -16.449 1.980 -0.712 1.00 90.06 99 LEU A C 1
ATOM 820 O O . LEU A 1 99 ? -17.553 1.989 -0.165 1.00 90.06 99 LEU A O 1
ATOM 824 N N . ASN A 1 100 ? -15.808 3.091 -1.096 1.00 87.81 100 ASN A N 1
ATOM 825 C CA . ASN A 1 100 ? -16.307 4.457 -0.991 1.00 87.81 100 ASN A CA 1
ATOM 826 C C . ASN A 1 100 ? -16.871 4.779 0.405 1.00 87.81 100 ASN A C 1
ATOM 828 O O . ASN A 1 100 ? -17.971 5.316 0.555 1.00 87.81 100 ASN A O 1
ATOM 832 N N . THR A 1 101 ? -16.124 4.407 1.444 1.00 87.25 101 THR A N 1
ATOM 833 C CA . THR A 1 101 ? -16.498 4.657 2.837 1.00 87.25 101 THR A CA 1
ATOM 834 C C . THR A 1 101 ? -15.281 5.015 3.676 1.00 87.25 101 THR A C 1
ATOM 836 O O . THR A 1 101 ? -14.178 4.532 3.439 1.00 87.25 101 THR A O 1
ATOM 839 N N . ASN A 1 102 ? -15.496 5.863 4.682 1.00 85.12 102 ASN A N 1
ATOM 840 C CA . ASN A 1 102 ? -14.501 6.179 5.708 1.00 85.12 102 ASN A CA 1
ATOM 841 C C . ASN A 1 102 ? -14.759 5.418 7.017 1.00 85.12 102 ASN A C 1
ATOM 843 O O . ASN A 1 102 ? -13.981 5.543 7.957 1.00 85.12 102 ASN A O 1
ATOM 847 N N . LEU A 1 103 ? -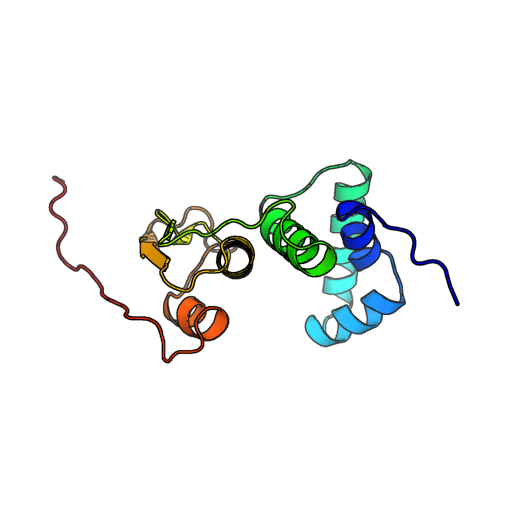15.846 4.642 7.103 1.00 90.25 103 LEU A N 1
ATOM 848 C CA . LEU A 1 103 ? -16.192 3.886 8.305 1.00 90.25 103 LEU A CA 1
ATOM 849 C C . LEU A 1 103 ? -15.505 2.515 8.278 1.00 90.25 103 LEU A C 1
ATOM 851 O O . LEU A 1 103 ? -16.136 1.487 8.020 1.00 90.25 103 LEU A O 1
ATOM 855 N N . LEU A 1 104 ? -14.192 2.533 8.501 1.00 92.12 104 LEU A N 1
ATOM 856 C CA . LEU A 1 104 ? -13.356 1.343 8.599 1.00 92.12 104 LEU A CA 1
ATOM 857 C C . LEU A 1 104 ? -13.048 1.059 10.071 1.00 92.12 104 LEU A C 1
ATOM 859 O O . LEU A 1 104 ? -12.660 1.950 10.823 1.00 92.12 104 LEU A O 1
ATOM 863 N N . THR A 1 105 ? -13.204 -0.194 10.478 1.00 93.75 105 THR A N 1
ATOM 864 C CA . THR A 1 105 ? -12.681 -0.716 11.739 1.00 93.75 105 THR A CA 1
ATOM 865 C C . THR A 1 105 ? -11.546 -1.665 11.405 1.00 93.75 105 THR A C 1
ATOM 867 O O . THR A 1 105 ? -11.758 -2.661 10.723 1.00 93.75 105 THR A O 1
ATOM 870 N N . ILE A 1 106 ? -10.34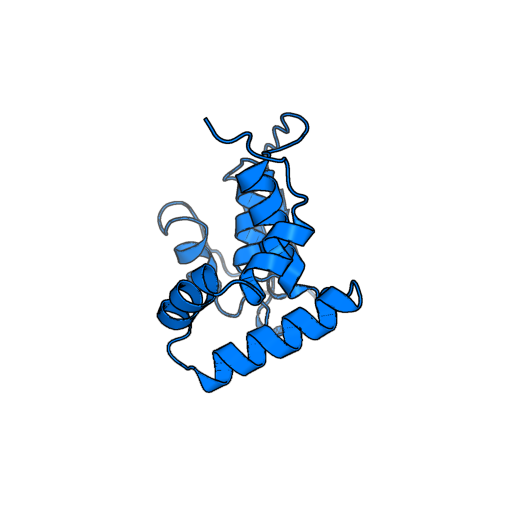3 -1.320 11.844 1.00 93.69 106 ILE A N 1
ATOM 871 C CA . ILE A 1 106 ? -9.116 -2.038 11.510 1.00 93.69 106 ILE A CA 1
ATOM 872 C C . ILE A 1 106 ? -8.576 -2.633 12.803 1.00 93.69 106 ILE A C 1
ATOM 874 O O . ILE A 1 106 ? -8.402 -1.909 13.783 1.00 93.69 106 ILE A O 1
ATOM 878 N N . MET A 1 107 ? -8.382 -3.946 12.808 1.00 94.38 107 MET A N 1
ATOM 879 C CA . MET A 1 107 ? -7.958 -4.727 13.964 1.00 94.38 107 MET A CA 1
ATOM 880 C C . MET A 1 107 ? -6.741 -5.568 13.592 1.00 94.38 107 MET A C 1
ATOM 882 O O . MET A 1 107 ? -6.597 -5.978 12.440 1.00 94.38 107 MET A O 1
ATOM 886 N N . GLY A 1 108 ? -5.860 -5.803 14.559 1.00 92.44 108 GLY A N 1
ATOM 887 C CA . GLY A 1 108 ? -4.669 -6.611 14.348 1.00 92.44 108 GLY A CA 1
ATOM 888 C C . GLY A 1 108 ? -3.655 -6.504 15.480 1.00 92.44 108 GLY A C 1
ATOM 889 O O . GLY A 1 108 ? -3.768 -5.647 16.361 1.00 92.44 108 GLY A O 1
ATOM 890 N N . ASP A 1 109 ? -2.636 -7.353 15.412 1.00 90.81 109 ASP A N 1
ATOM 891 C CA . ASP A 1 109 ? -1.500 -7.384 16.331 1.00 90.81 109 ASP A CA 1
ATOM 892 C C . ASP A 1 109 ? -0.192 -7.338 15.533 1.00 90.81 109 ASP A C 1
ATOM 894 O O . ASP A 1 109 ? 0.174 -8.291 14.846 1.00 90.81 109 ASP A O 1
ATOM 898 N N . LEU A 1 110 ? 0.544 -6.227 15.647 1.00 88.69 110 LEU A N 1
ATOM 899 C CA . LEU A 1 110 ? 1.813 -6.029 14.935 1.00 88.69 110 LEU A CA 1
ATOM 900 C C . LEU A 1 110 ? 2.853 -7.104 15.282 1.00 88.69 110 LEU A C 1
ATOM 902 O O . LEU A 1 110 ? 3.720 -7.403 14.465 1.00 88.69 110 LEU A O 1
ATOM 906 N N . SER A 1 111 ? 2.776 -7.701 16.475 1.00 86.25 111 SER A N 1
ATOM 907 C CA . SER A 1 111 ? 3.706 -8.752 16.895 1.00 86.25 111 SER A CA 1
ATOM 908 C C . SER A 1 111 ? 3.443 -10.105 16.226 1.00 86.25 111 SER A C 1
ATOM 910 O O . SER A 1 111 ? 4.332 -10.957 16.214 1.00 86.25 111 SER A O 1
ATOM 912 N N . GLN A 1 112 ? 2.257 -10.293 15.636 1.00 83.62 112 GLN A N 1
ATOM 913 C CA . GLN A 1 112 ? 1.854 -11.522 14.945 1.00 83.62 112 GLN A CA 1
ATOM 914 C C . GLN A 1 112 ? 1.996 -11.440 13.424 1.00 83.62 112 GLN A C 1
ATOM 916 O O . GLN A 1 112 ? 1.693 -12.413 12.736 1.00 83.62 112 GLN A O 1
ATOM 921 N N . GLY A 1 113 ? 2.473 -10.312 12.891 1.00 78.56 113 GLY A N 1
ATOM 922 C CA . GLY A 1 113 ? 2.663 -10.141 11.455 1.00 78.56 113 GLY A CA 1
ATOM 923 C C . GLY A 1 113 ? 3.590 -11.212 10.885 1.00 78.56 113 GLY A C 1
ATOM 924 O O . GLY A 1 113 ? 4.770 -11.292 11.235 1.00 78.56 113 GLY A O 1
ATOM 925 N N . ILE A 1 114 ? 3.074 -12.025 9.963 1.00 71.69 114 ILE A N 1
ATOM 926 C CA . ILE A 1 114 ? 3.845 -13.114 9.340 1.00 71.69 114 ILE A CA 1
ATOM 927 C C . ILE A 1 114 ? 4.795 -12.534 8.271 1.00 71.69 114 ILE A C 1
ATOM 929 O O . ILE A 1 114 ? 5.805 -13.142 7.898 1.00 71.69 114 ILE A O 1
ATOM 933 N N . HIS A 1 115 ? 4.511 -11.313 7.802 1.00 69.19 115 HIS A N 1
ATOM 934 C CA . HIS A 1 115 ? 5.224 -10.638 6.718 1.00 69.19 115 HIS A CA 1
ATOM 935 C C . HIS A 1 115 ? 5.661 -9.209 7.078 1.00 69.19 115 HIS A C 1
ATOM 937 O O . HIS A 1 115 ? 5.314 -8.252 6.389 1.00 69.19 115 HIS A O 1
ATOM 943 N N . GLY A 1 116 ? 6.503 -9.058 8.106 1.00 63.50 116 GLY A N 1
ATOM 944 C CA . GLY A 1 116 ? 6.939 -7.747 8.625 1.00 63.50 116 GLY A CA 1
ATOM 945 C C . GLY A 1 116 ? 7.653 -6.798 7.642 1.00 63.50 116 GLY A C 1
ATOM 946 O O . GLY A 1 116 ? 7.903 -5.649 7.971 1.00 63.50 116 GLY A O 1
ATOM 947 N N . TYR A 1 117 ? 7.993 -7.221 6.422 1.00 67.88 117 TYR A N 1
ATOM 948 C CA . TYR A 1 117 ? 8.557 -6.334 5.390 1.00 67.88 117 TYR A CA 1
ATOM 949 C C . TYR A 1 117 ? 7.519 -5.820 4.375 1.00 67.88 117 TYR A C 1
ATOM 951 O O . TYR A 1 117 ? 7.845 -4.952 3.568 1.00 67.88 117 TYR A O 1
ATOM 959 N N . ARG A 1 118 ? 6.296 -6.367 4.387 1.00 73.38 118 ARG A N 1
ATOM 960 C CA . ARG A 1 118 ? 5.194 -6.039 3.456 1.00 73.38 118 ARG A CA 1
ATOM 961 C C . ARG A 1 118 ? 3.952 -5.516 4.178 1.00 73.38 118 ARG A C 1
ATOM 963 O O . ARG A 1 118 ? 3.206 -4.726 3.600 1.00 73.38 118 ARG A O 1
ATOM 970 N N . GLY A 1 119 ? 3.742 -5.986 5.403 1.00 81.69 119 GLY A N 1
ATOM 971 C CA . GLY A 1 119 ? 2.620 -5.635 6.256 1.00 81.69 119 GLY A CA 1
ATOM 972 C C . GLY A 1 119 ? 2.736 -4.259 6.910 1.00 81.69 119 GLY A C 1
ATOM 973 O O . GLY A 1 119 ? 3.759 -3.575 6.805 1.00 81.69 119 GLY A O 1
ATOM 974 N N . ILE A 1 120 ? 1.680 -3.863 7.615 1.00 87.44 120 ILE A N 1
ATOM 975 C CA . ILE A 1 120 ? 1.685 -2.675 8.469 1.00 87.44 120 ILE A CA 1
ATOM 976 C C . ILE A 1 120 ? 2.575 -2.960 9.673 1.00 87.44 120 ILE A C 1
ATOM 978 O O . ILE A 1 120 ? 2.336 -3.898 10.425 1.00 87.44 120 ILE A O 1
ATOM 982 N N . ASN A 1 121 ? 3.575 -2.105 9.872 1.00 85.62 121 ASN A N 1
ATOM 983 C CA . ASN A 1 121 ? 4.483 -2.175 11.018 1.00 85.62 121 ASN A CA 1
ATOM 984 C C . ASN A 1 121 ? 4.216 -1.081 12.057 1.00 85.62 121 ASN A C 1
ATOM 986 O O . ASN A 1 121 ? 4.744 -1.137 13.165 1.00 85.62 121 ASN A O 1
ATOM 990 N N . ASP A 1 122 ? 3.411 -0.082 11.697 1.00 88.62 122 ASP A N 1
ATOM 991 C CA . ASP A 1 122 ? 3.047 1.033 12.558 1.00 88.62 122 ASP A CA 1
ATOM 992 C C . ASP A 1 122 ? 1.621 1.504 12.233 1.00 88.62 122 ASP A C 1
ATOM 994 O O . ASP A 1 122 ? 1.323 1.989 11.138 1.00 88.62 122 ASP A O 1
ATOM 998 N N . TRP A 1 123 ? 0.718 1.392 13.210 1.00 89.25 123 TRP A N 1
ATOM 999 C CA . TRP A 1 123 ? -0.662 1.862 13.071 1.00 89.25 123 TRP A CA 1
ATOM 1000 C C . TRP A 1 123 ? -0.761 3.382 12.867 1.00 89.25 123 TRP A C 1
ATOM 1002 O O . TRP A 1 123 ? -1.740 3.873 12.299 1.00 89.25 123 TRP A O 1
ATOM 1012 N N . THR A 1 124 ? 0.240 4.151 13.302 1.00 87.75 124 THR A N 1
ATOM 1013 C CA . THR A 1 124 ? 0.277 5.604 13.094 1.00 87.75 124 THR A CA 1
ATOM 1014 C C . THR A 1 124 ? 0.577 5.963 11.637 1.00 87.75 124 THR A C 1
ATOM 1016 O O . THR A 1 124 ? -0.012 6.910 11.099 1.00 87.75 124 THR A O 1
ATOM 1019 N N . GLU A 1 125 ? 1.402 5.164 10.954 1.00 87.06 125 GLU A N 1
ATOM 1020 C CA . GLU A 1 125 ? 1.666 5.295 9.519 1.00 87.06 125 GLU A CA 1
ATOM 1021 C C . GLU A 1 125 ? 0.386 5.054 8.715 1.00 87.06 125 GLU A C 1
ATOM 1023 O O . GLU A 1 125 ? 0.064 5.832 7.815 1.00 87.06 125 GLU A O 1
ATOM 1028 N N . LEU A 1 126 ? -0.407 4.052 9.106 1.00 88.81 126 LEU A N 1
ATOM 1029 C CA . LEU A 1 126 ? -1.716 3.797 8.509 1.00 88.81 126 LEU A CA 1
ATOM 1030 C C . LEU A 1 126 ? -2.652 5.001 8.649 1.00 88.81 126 LEU A C 1
ATOM 1032 O O . LEU A 1 126 ? -3.262 5.430 7.670 1.00 88.81 126 LEU A O 1
ATOM 1036 N N . ASN A 1 127 ? -2.751 5.573 9.849 1.00 86.75 127 ASN A N 1
ATOM 1037 C CA . ASN A 1 127 ? -3.615 6.726 10.086 1.00 86.75 127 ASN A CA 1
ATOM 1038 C C . ASN A 1 127 ? -3.189 7.946 9.247 1.00 86.75 127 ASN A C 1
ATOM 1040 O O . ASN A 1 127 ? -4.016 8.594 8.604 1.00 86.75 127 ASN A O 1
ATOM 1044 N N . SER A 1 128 ? -1.889 8.243 9.216 1.00 86.50 128 SER A N 1
ATOM 1045 C CA . SER A 1 128 ? -1.362 9.379 8.455 1.00 86.50 128 SER A CA 1
ATOM 1046 C C . SER A 1 128 ? -1.451 9.198 6.938 1.00 86.50 128 SER A C 1
ATOM 1048 O O . SER A 1 128 ? -1.786 10.153 6.245 1.00 86.50 128 SER A O 1
ATOM 1050 N N . SER A 1 129 ? -1.216 7.986 6.431 1.00 85.69 129 SER A N 1
ATOM 1051 C CA . SER A 1 129 ? -1.172 7.708 4.990 1.00 85.69 129 SER A CA 1
ATOM 1052 C C . SER A 1 129 ? -2.547 7.440 4.381 1.00 85.69 129 SER A C 1
ATOM 1054 O O . SER A 1 129 ? -2.749 7.690 3.194 1.00 85.69 129 SER A O 1
ATOM 1056 N N . VAL A 1 130 ? -3.491 6.904 5.167 1.00 87.31 130 VAL A N 1
ATOM 1057 C CA . VAL A 1 130 ? -4.796 6.447 4.661 1.00 87.31 130 VAL A CA 1
ATOM 1058 C C . VAL A 1 130 ? -5.968 7.276 5.179 1.00 87.31 130 VAL A C 1
ATOM 1060 O O . VAL A 1 130 ? -6.978 7.310 4.488 1.00 87.31 130 VAL A O 1
ATOM 1063 N N . PHE A 1 131 ? -5.890 7.955 6.331 1.00 84.31 131 PHE A N 1
ATOM 1064 C CA . PHE A 1 131 ? -7.058 8.603 6.966 1.00 84.31 131 PHE A CA 1
ATOM 1065 C C . PHE A 1 131 ? -6.858 10.081 7.355 1.00 84.31 131 PHE A C 1
ATOM 1067 O O . PHE A 1 131 ? -7.682 10.642 8.081 1.00 84.31 131 PHE A O 1
ATOM 1074 N N . ASP A 1 132 ? -5.807 10.733 6.849 1.00 75.25 132 ASP A N 1
ATOM 1075 C CA . ASP A 1 132 ? -5.540 12.170 7.019 1.00 75.25 132 ASP A CA 1
ATOM 1076 C C . ASP A 1 132 ? -5.471 12.642 8.489 1.00 75.25 132 ASP A C 1
ATOM 1078 O O . ASP A 1 132 ? -5.933 13.743 8.801 1.00 75.25 132 ASP A O 1
ATOM 1082 N N . GLN A 1 133 ? -4.914 11.807 9.389 1.00 63.69 133 GLN A N 1
ATOM 1083 C CA . GLN A 1 133 ? -4.646 11.994 10.841 1.00 63.69 133 GLN A CA 1
ATOM 1084 C C . GLN A 1 133 ? -5.815 12.433 11.753 1.00 63.69 133 GLN A C 1
ATOM 1086 O O . GLN A 1 133 ? -5.806 12.143 12.947 1.00 63.69 133 GLN A O 1
ATOM 1091 N N . SER A 1 134 ? -6.817 13.125 11.224 1.00 62.12 134 SER A N 1
ATOM 1092 C CA . SER A 1 134 ? -7.885 13.827 11.938 1.00 62.12 134 SER A CA 1
ATOM 1093 C C . SER A 1 134 ? -9.180 13.020 12.032 1.00 62.1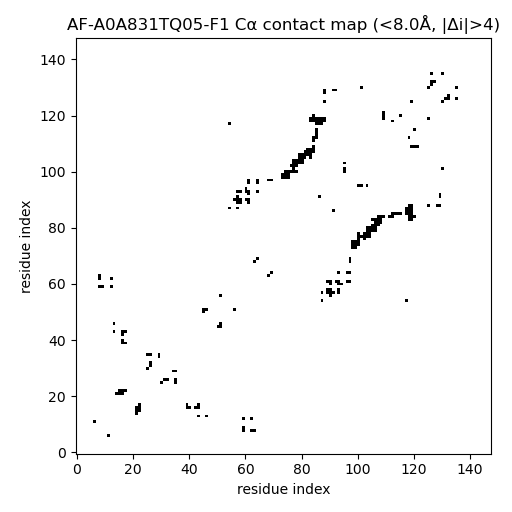2 134 SER A C 1
ATOM 1095 O O . SER A 1 134 ? -10.083 13.413 12.766 1.00 62.12 134 SER A O 1
ATOM 1097 N N . ASN A 1 135 ? -9.260 11.883 11.333 1.00 68.44 135 ASN A N 1
ATOM 1098 C CA . ASN A 1 135 ? -10.491 11.106 11.183 1.00 68.44 135 ASN A CA 1
ATOM 1099 C C . ASN A 1 135 ? -10.418 9.670 11.729 1.00 68.44 135 ASN A C 1
ATOM 1101 O O . ASN A 1 135 ? -11.385 8.928 11.559 1.00 68.44 135 ASN A O 1
ATOM 1105 N N . ALA A 1 136 ? -9.323 9.260 12.382 1.00 79.81 136 ALA A N 1
ATOM 1106 C CA . ALA A 1 136 ? -9.209 7.916 12.951 1.00 79.81 136 ALA A CA 1
ATOM 1107 C C . ALA A 1 136 ? -9.046 7.935 14.475 1.00 79.81 136 ALA A C 1
ATOM 1109 O O . ALA A 1 136 ? -8.248 8.689 15.033 1.00 79.81 136 ALA A O 1
ATOM 1110 N N . HIS A 1 137 ? -9.783 7.047 15.142 1.00 86.50 137 HIS A N 1
ATOM 1111 C CA . HIS A 1 137 ? -9.627 6.756 16.562 1.00 86.50 137 HIS A CA 1
ATOM 1112 C C . HIS A 1 137 ? -8.791 5.487 16.728 1.00 86.50 137 HIS A C 1
ATOM 1114 O O . HIS A 1 137 ? -9.178 4.428 16.240 1.00 86.50 137 HIS A O 1
ATOM 1120 N N . TYR A 1 138 ? -7.663 5.596 17.430 1.00 87.38 138 TYR A N 1
ATOM 1121 C CA . TYR A 1 138 ? -6.788 4.470 17.750 1.00 87.38 138 TYR A CA 1
ATOM 1122 C C . TYR A 1 138 ? -6.964 4.064 19.214 1.00 87.38 138 TYR A C 1
ATOM 1124 O O . TYR A 1 138 ? -6.917 4.915 20.106 1.00 87.38 138 TYR A O 1
ATOM 1132 N N . VAL A 1 139 ? -7.183 2.772 19.456 1.00 89.38 139 VAL A N 1
ATOM 1133 C CA . VAL A 1 139 ? -7.376 2.199 20.791 1.00 89.38 139 VAL A CA 1
ATOM 1134 C C . VAL A 1 139 ? -6.572 0.909 20.885 1.00 89.38 139 VAL A C 1
ATOM 1136 O O . VAL A 1 139 ? -6.720 0.034 20.037 1.00 89.38 139 VAL A O 1
ATOM 1139 N N . THR A 1 140 ? -5.765 0.780 21.936 1.00 89.69 140 THR A N 1
ATOM 1140 C CA . THR A 1 140 ? -5.032 -0.451 22.255 1.00 89.69 140 THR A CA 1
ATOM 1141 C C . THR A 1 140 ? -5.772 -1.225 23.342 1.00 89.69 140 THR A C 1
ATOM 1143 O O . THR A 1 140 ? -6.214 -0.641 24.332 1.00 89.69 140 THR A O 1
ATOM 1146 N N . LEU A 1 141 ? -5.884 -2.543 23.181 1.00 89.56 141 LEU A N 1
ATOM 1147 C CA . LEU A 1 141 ? -6.363 -3.448 24.224 1.00 89.56 141 LEU A CA 1
ATOM 1148 C C . LEU A 1 141 ? -5.157 -4.117 24.891 1.00 89.56 141 LEU A C 1
ATOM 1150 O O . LEU A 1 141 ? -4.393 -4.808 24.230 1.00 89.56 141 LEU A O 1
ATOM 1154 N N . GLU A 1 142 ? -4.983 -3.907 26.195 1.00 86.75 142 GLU A N 1
ATOM 1155 C CA . GLU A 1 142 ? -3.819 -4.420 26.942 1.00 86.75 142 GLU A CA 1
ATOM 1156 C C . GLU A 1 142 ? -4.063 -5.795 27.585 1.00 86.75 142 GLU A C 1
ATOM 1158 O O . GLU A 1 142 ? -3.119 -6.498 27.939 1.00 86.75 142 GLU A O 1
ATOM 1163 N N . ASN A 1 143 ? -5.328 -6.194 27.749 1.00 87.00 143 ASN A N 1
ATOM 1164 C CA . ASN A 1 143 ? -5.691 -7.438 28.424 1.00 87.00 143 ASN A CA 1
ATOM 1165 C C . ASN A 1 143 ? -5.976 -8.551 27.412 1.00 87.00 143 ASN A C 1
ATOM 1167 O O . ASN A 1 143 ? -6.876 -8.415 26.583 1.00 87.00 143 ASN A O 1
ATOM 1171 N N . SER A 1 144 ? -5.275 -9.680 27.549 1.00 80.75 144 SER A N 1
ATOM 1172 C CA . SER A 1 144 ? -5.639 -10.932 26.884 1.00 80.75 144 SER A CA 1
ATOM 1173 C C . SER A 1 144 ? -6.493 -11.791 27.812 1.00 80.75 144 SER A C 1
ATOM 1175 O O . SER A 1 144 ? -6.144 -12.026 28.968 1.00 80.75 144 SER A O 1
ATOM 1177 N N . TYR A 1 145 ? -7.619 -12.270 27.289 1.00 84.69 145 TYR A N 1
ATOM 1178 C CA . TYR A 1 145 ? -8.490 -13.239 27.962 1.00 84.69 145 TYR A CA 1
ATOM 1179 C C . TYR A 1 145 ? -8.276 -14.662 27.439 1.00 84.69 145 TYR A C 1
ATOM 1181 O O . TYR A 1 145 ? -8.989 -15.583 27.841 1.00 84.69 145 TYR A O 1
ATOM 1189 N N . GLN A 1 146 ? -7.316 -14.845 26.528 1.00 75.25 146 GLN A N 1
ATOM 1190 C CA . GLN A 1 146 ? -6.981 -16.157 26.007 1.00 75.25 146 GLN A CA 1
ATOM 1191 C C . GLN A 1 146 ? -6.215 -16.946 27.081 1.00 75.25 146 GLN A C 1
ATOM 1193 O O . GLN A 1 146 ? -5.310 -16.395 27.713 1.00 75.25 146 GLN A O 1
ATOM 1198 N N . PRO A 1 147 ? -6.573 -18.217 27.322 1.00 63.62 147 PRO A N 1
ATOM 1199 C CA . PRO A 1 147 ? -5.815 -19.064 28.231 1.00 63.62 147 PRO A CA 1
ATOM 1200 C C . PRO A 1 147 ? -4.365 -19.240 27.747 1.00 63.62 147 PRO A C 1
ATOM 1202 O O . PRO A 1 147 ? -4.149 -19.252 26.531 1.00 63.62 147 PRO A O 1
ATOM 1205 N N . PRO A 1 148 ? -3.399 -19.388 28.672 1.00 66.25 148 PRO A N 1
ATOM 1206 C CA . PRO A 1 148 ? -2.016 -19.728 28.339 1.00 66.25 148 PRO A CA 1
ATOM 1207 C C . PRO A 1 148 ? -1.879 -21.119 27.706 1.00 66.25 148 PRO A C 1
ATOM 1209 O O . PRO A 1 148 ? -2.752 -21.986 27.956 1.00 66.25 148 PRO A O 1
#

Solvent-accessible surface area (backbone atoms only — not comparable to full-atom values): 9059 Å² total; per-residue (Å²): 131,85,81,81,72,91,69,54,61,68,54,56,59,50,42,54,56,74,31,73,76,40,45,60,54,49,44,69,72,68,70,40,69,70,58,50,54,49,49,30,50,54,52,50,54,36,48,76,69,75,46,78,60,80,76,50,48,20,57,51,52,34,50,40,36,75,75,65,47,68,97,59,95,64,87,48,78,67,48,78,40,70,61,40,18,63,38,32,67,55,36,54,41,26,50,37,61,69,39,65,42,86,48,67,47,79,40,66,51,66,92,68,36,89,40,74,90,59,21,41,83,46,74,64,57,45,34,54,74,65,44,71,62,80,73,66,89,86,83,86,83,89,79,80,88,72,80,134